Protein AF-A0A3D5J3E9-F1 (afdb_monomer_lite)

Secondary structure (DSSP, 8-state):
-BS--SSS--EEE-SSSSSPPEEE----TT-TTS-SSSEEEEEEEHHHHHH-S--TTEEEEEEEEE--GGGGTTSTTHHHHHHHHHHHHHHHHHHHHHHHHHHT-

Structure (mmCIF, N/CA/C/O backbone):
data_AF-A0A3D5J3E9-F1
#
_entry.id   AF-A0A3D5J3E9-F1
#
loop_
_atom_site.group_PDB
_atom_site.id
_atom_site.type_symbol
_atom_site.label_atom_id
_atom_site.label_alt_id
_atom_site.label_comp_id
_atom_site.label_asym_id
_atom_site.label_entity_id
_atom_site.label_seq_id
_atom_site.pdbx_PDB_ins_code
_atom_site.Cartn_x
_atom_site.Cartn_y
_atom_site.Cartn_z
_atom_site.occupancy
_atom_site.B_iso_or_equiv
_atom_site.auth_seq_id
_atom_site.auth_comp_id
_atom_site.auth_asym_id
_atom_site.auth_atom_id
_atom_site.pdbx_PDB_model_num
ATOM 1 N N . GLY A 1 1 ? 1.969 -14.994 6.048 1.00 86.19 1 GLY A N 1
ATOM 2 C CA . GLY A 1 1 ? 2.577 -16.200 5.443 1.00 86.19 1 GLY A CA 1
ATOM 3 C C . GLY A 1 1 ? 2.122 -16.345 4.002 1.00 86.19 1 GLY A C 1
ATOM 4 O O . GLY A 1 1 ? 1.224 -15.610 3.603 1.00 86.19 1 GLY A O 1
ATOM 5 N N . ARG A 1 2 ? 2.714 -17.262 3.227 1.00 89.50 2 ARG A N 1
ATOM 6 C CA . ARG A 1 2 ? 2.238 -17.613 1.873 1.00 89.50 2 ARG A CA 1
ATOM 7 C C . ARG A 1 2 ? 1.237 -18.770 1.924 1.00 89.50 2 ARG A C 1
ATOM 9 O O . ARG A 1 2 ? 1.338 -19.628 2.793 1.00 89.50 2 ARG A O 1
ATOM 16 N N . LEU A 1 3 ? 0.277 -18.748 1.004 1.00 90.00 3 LEU A N 1
ATOM 17 C CA . LEU A 1 3 ? -0.728 -19.787 0.757 1.00 90.00 3 LEU A CA 1
ATOM 18 C C . LEU A 1 3 ? -0.502 -20.496 -0.590 1.00 90.00 3 LEU A C 1
ATOM 20 O O . LEU A 1 3 ? -0.924 -21.637 -0.741 1.00 90.00 3 LEU A O 1
ATOM 24 N N . SER A 1 4 ? 0.161 -19.846 -1.555 1.00 92.38 4 SER A N 1
ATOM 25 C CA . SER A 1 4 ? 0.570 -20.454 -2.829 1.00 92.38 4 SER A CA 1
ATOM 26 C C . SER A 1 4 ? 1.950 -19.968 -3.285 1.00 92.38 4 SER A C 1
ATOM 28 O O . SER A 1 4 ? 2.392 -18.880 -2.907 1.00 92.38 4 SER A O 1
ATOM 30 N N . GLU A 1 5 ? 2.616 -20.778 -4.115 1.00 87.50 5 GLU A N 1
ATOM 31 C CA . GLU A 1 5 ? 3.940 -20.496 -4.706 1.00 87.50 5 GLU A CA 1
ATOM 32 C C . GLU A 1 5 ? 3.912 -20.396 -6.243 1.00 87.50 5 GLU A C 1
ATOM 34 O O . GLU A 1 5 ? 4.918 -20.584 -6.918 1.00 87.50 5 GLU A O 1
ATOM 39 N N . ASN A 1 6 ? 2.743 -20.114 -6.814 1.00 91.00 6 ASN A N 1
ATOM 40 C CA . ASN A 1 6 ? 2.584 -19.850 -8.244 1.00 91.00 6 ASN A CA 1
ATOM 41 C C . ASN A 1 6 ? 3.045 -18.425 -8.621 1.00 91.00 6 ASN A C 1
ATOM 43 O O . ASN A 1 6 ? 3.391 -17.623 -7.756 1.00 91.00 6 ASN A O 1
ATOM 47 N N . GLU A 1 7 ? 3.017 -18.100 -9.920 1.00 91.88 7 GLU A N 1
ATOM 48 C CA . GLU A 1 7 ? 3.451 -16.795 -10.456 1.00 91.88 7 GLU A CA 1
ATOM 49 C C . GLU A 1 7 ? 2.718 -15.591 -9.837 1.00 91.88 7 GLU A C 1
ATOM 51 O O . GLU A 1 7 ? 3.294 -14.513 -9.711 1.00 91.88 7 GLU A O 1
ATOM 56 N N . ASN A 1 8 ? 1.467 -15.775 -9.401 1.00 93.50 8 ASN A N 1
ATOM 57 C CA . ASN A 1 8 ? 0.710 -14.790 -8.627 1.00 93.50 8 ASN A CA 1
ATOM 58 C C . ASN A 1 8 ? 0.451 -15.322 -7.205 1.00 93.50 8 ASN A C 1
ATOM 60 O O . ASN A 1 8 ? -0.632 -15.858 -6.939 1.00 93.50 8 ASN A O 1
ATOM 64 N N . PRO A 1 9 ? 1.440 -15.220 -6.298 1.00 94.50 9 PRO A N 1
ATOM 65 C CA . PRO A 1 9 ? 1.376 -15.862 -4.999 1.00 94.50 9 PRO A CA 1
ATOM 66 C C . PRO A 1 9 ? 0.295 -15.234 -4.120 1.00 94.50 9 PRO A C 1
ATOM 68 O O . PRO A 1 9 ? 0.223 -14.018 -3.929 1.00 94.50 9 PRO A O 1
ATOM 71 N N . VAL A 1 10 ? -0.510 -16.093 -3.508 1.00 95.62 10 VAL A N 1
ATOM 72 C CA . VAL A 1 10 ? -1.513 -15.717 -2.520 1.00 95.62 10 VAL A CA 1
ATOM 73 C C . VAL A 1 10 ? -0.868 -15.773 -1.143 1.00 95.62 10 VAL A C 1
ATOM 75 O O . VAL A 1 10 ? -0.165 -16.722 -0.801 1.00 95.62 10 VAL A O 1
ATOM 78 N N . SER A 1 11 ? -1.093 -14.744 -0.336 1.00 95.25 11 SER A N 1
ATOM 79 C CA . SER A 1 11 ? -0.553 -14.604 1.015 1.00 95.25 11 SER A CA 1
ATOM 80 C C . SER A 1 11 ? -1.655 -14.274 2.014 1.00 95.25 11 SER A C 1
ATOM 82 O O . SER A 1 11 ? -2.747 -13.854 1.639 1.00 95.25 11 SER A O 1
ATOM 84 N N . PHE A 1 12 ? -1.358 -14.441 3.300 1.00 95.19 12 PHE A N 1
ATOM 85 C CA . PHE A 1 12 ? -2.231 -14.007 4.384 1.00 95.19 12 PHE A CA 1
ATOM 86 C C . PHE A 1 12 ? -1.489 -13.147 5.411 1.00 95.19 12 PHE A C 1
ATOM 88 O O . PHE A 1 12 ? -0.324 -13.411 5.739 1.00 95.19 12 PHE A O 1
ATOM 95 N N . LEU A 1 13 ? -2.195 -12.155 5.950 1.00 94.31 13 LEU A N 1
ATOM 96 C CA . LEU A 1 13 ? -1.746 -11.254 7.006 1.00 94.31 13 LEU A CA 1
ATOM 97 C C . LEU A 1 13 ? -2.668 -11.389 8.223 1.00 94.31 13 LEU A C 1
ATOM 99 O O . LEU A 1 13 ? -3.886 -11.315 8.091 1.00 94.31 13 LEU A O 1
ATOM 103 N N . LYS A 1 14 ? -2.094 -11.556 9.416 1.00 94.06 14 LYS A N 1
ATOM 104 C CA . LYS A 1 14 ? -2.823 -11.438 10.685 1.00 94.06 14 LYS A CA 1
ATOM 105 C C . LYS A 1 14 ? -2.359 -10.185 11.412 1.00 94.06 14 LYS A C 1
ATOM 107 O O . LYS A 1 14 ? -1.158 -9.996 11.573 1.00 94.06 14 LYS A O 1
ATOM 112 N N . TYR A 1 15 ? -3.309 -9.371 11.862 1.00 89.94 15 TYR A N 1
ATOM 113 C CA . TYR A 1 15 ? -3.035 -8.180 12.672 1.00 89.94 15 TYR A CA 1
ATOM 114 C C . TYR A 1 15 ? -3.365 -8.380 14.162 1.00 89.94 15 TYR A C 1
ATOM 116 O O . TYR A 1 15 ? -2.918 -7.598 14.994 1.00 89.94 15 TYR A O 1
ATOM 124 N N . ALA A 1 16 ? -4.119 -9.429 14.507 1.00 93.19 16 ALA A N 1
ATOM 125 C CA . ALA A 1 16 ? -4.408 -9.851 15.875 1.00 93.19 16 ALA A CA 1
ATOM 126 C C . ALA A 1 16 ? -4.586 -11.378 15.929 1.00 93.19 16 ALA A C 1
ATOM 128 O O . ALA A 1 16 ? -4.876 -12.009 14.908 1.00 93.19 16 ALA A O 1
ATOM 129 N N . ASN A 1 17 ? -4.421 -11.976 17.113 1.00 91.31 17 ASN A N 1
ATOM 130 C CA . ASN A 1 17 ? -4.567 -13.426 17.297 1.00 91.31 17 ASN A CA 1
ATOM 131 C C . ASN A 1 17 ? -5.985 -13.904 16.956 1.00 91.31 17 ASN A C 1
ATOM 133 O O . ASN A 1 17 ? -6.142 -14.890 16.226 1.00 91.31 17 ASN A O 1
ATOM 137 N N . ASP A 1 18 ? -6.974 -13.134 17.410 1.00 94.06 18 ASP A N 1
ATOM 138 C CA . ASP A 1 18 ? -8.397 -13.485 17.384 1.00 94.06 18 ASP A CA 1
ATOM 139 C C . ASP A 1 18 ? -9.119 -12.934 16.144 1.00 94.06 18 ASP A C 1
ATOM 141 O O . ASP A 1 18 ? -10.306 -13.179 15.940 1.00 94.06 18 ASP A O 1
ATOM 145 N N . ALA A 1 19 ? -8.402 -12.194 15.293 1.00 94.00 19 ALA A N 1
ATOM 146 C CA . ALA A 1 19 ? -8.942 -11.676 14.047 1.00 94.00 19 ALA A CA 1
ATOM 147 C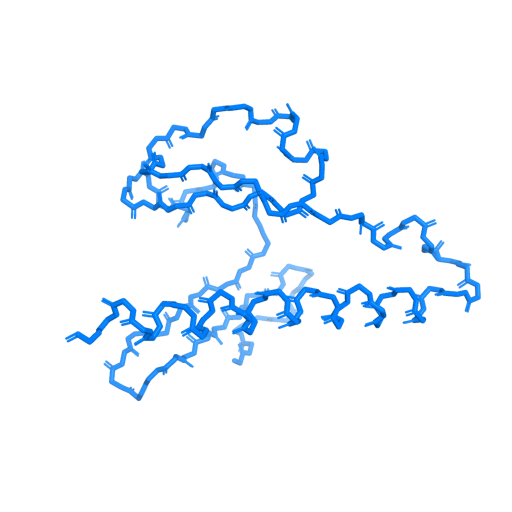 C . ALA A 1 19 ? -8.787 -12.697 12.903 1.00 94.00 19 ALA A C 1
ATOM 149 O O . ALA A 1 19 ? -7.744 -13.365 12.795 1.00 94.00 19 ALA A O 1
ATOM 150 N N . PRO A 1 20 ? -9.781 -12.792 11.998 1.00 93.44 20 PRO A N 1
ATOM 151 C CA . PRO A 1 20 ? -9.617 -13.509 10.743 1.00 93.44 20 PRO A CA 1
ATOM 152 C C . PRO A 1 20 ? -8.411 -12.970 9.950 1.00 93.44 20 PRO A C 1
ATOM 154 O O . PRO A 1 20 ? -8.182 -11.757 9.924 1.00 93.44 20 PRO A O 1
ATOM 157 N N . PRO A 1 21 ? -7.622 -13.841 9.298 1.00 94.19 21 PRO A N 1
ATOM 158 C CA . PRO A 1 21 ? -6.528 -13.398 8.447 1.00 94.19 21 PRO A CA 1
ATOM 159 C C . PRO A 1 21 ? -7.051 -12.671 7.201 1.00 94.19 21 PRO A C 1
ATOM 161 O O . PRO A 1 21 ? -8.036 -13.078 6.589 1.00 94.19 21 PRO A O 1
ATOM 164 N N . ILE A 1 22 ? -6.335 -11.632 6.786 1.00 94.38 22 ILE A N 1
ATOM 165 C CA . ILE A 1 22 ? -6.573 -10.908 5.538 1.00 94.38 22 ILE A CA 1
ATOM 166 C C . ILE A 1 22 ? -5.843 -11.647 4.418 1.00 94.38 22 ILE A C 1
ATOM 168 O O . ILE A 1 22 ? -4.639 -11.880 4.525 1.00 94.38 22 ILE A O 1
ATOM 172 N N . VAL A 1 23 ? -6.550 -12.012 3.348 1.00 95.12 23 VAL A N 1
ATOM 173 C CA . VAL A 1 23 ? -5.961 -12.676 2.176 1.00 95.12 23 VAL A CA 1
ATOM 174 C C . VAL A 1 23 ? -5.548 -11.633 1.137 1.00 95.12 23 VAL A C 1
ATOM 176 O O . VAL A 1 23 ? -6.359 -10.826 0.681 1.00 95.12 23 VAL A O 1
ATOM 179 N N . CYS A 1 24 ? -4.282 -11.682 0.731 1.00 94.69 24 CYS A N 1
ATOM 180 C CA . CYS A 1 24 ? -3.641 -10.712 -0.149 1.00 94.69 24 CYS A CA 1
ATOM 181 C C . CYS A 1 24 ? -3.061 -11.413 -1.382 1.00 94.69 24 CYS A C 1
ATOM 183 O O . CYS A 1 24 ? -2.358 -12.412 -1.258 1.00 94.69 24 CYS A O 1
ATOM 185 N N . PHE A 1 25 ? -3.341 -10.877 -2.567 1.00 95.44 25 PHE A N 1
ATOM 186 C CA . PHE A 1 25 ? -2.767 -11.300 -3.850 1.00 95.44 25 PHE A CA 1
ATOM 187 C C . PHE A 1 25 ? -3.001 -10.199 -4.884 1.00 95.44 25 PHE A C 1
ATOM 189 O O . PHE A 1 25 ? -3.961 -9.424 -4.739 1.00 95.44 25 PHE A O 1
ATOM 196 N N . SER A 1 26 ? -2.159 -10.146 -5.914 1.00 93.88 26 SER A N 1
ATOM 197 C CA . SER A 1 26 ? -2.282 -9.174 -6.999 1.00 93.88 26 SER A CA 1
ATOM 198 C C . SER A 1 26 ? -3.492 -9.507 -7.868 1.00 93.88 26 SER A C 1
ATOM 200 O O . SER A 1 26 ? -3.691 -10.653 -8.271 1.00 93.88 26 SER A O 1
ATOM 202 N N . LYS A 1 27 ? -4.335 -8.513 -8.135 1.00 93.56 27 LYS A N 1
ATOM 203 C CA . LYS A 1 27 ? -5.576 -8.665 -8.901 1.00 93.56 27 LYS A CA 1
ATOM 204 C C . LYS A 1 27 ? -5.995 -7.332 -9.502 1.00 93.56 27 LYS A C 1
ATOM 206 O O . LYS A 1 27 ? -5.652 -6.277 -8.976 1.00 93.56 27 LYS A O 1
ATOM 211 N N . VAL A 1 28 ? -6.764 -7.406 -10.582 1.00 91.31 28 VAL A N 1
ATOM 212 C CA . VAL A 1 28 ? -7.428 -6.246 -11.186 1.00 91.31 28 VAL A CA 1
ATOM 213 C C . VAL A 1 28 ? -8.518 -5.696 -10.261 1.00 91.31 28 VAL A C 1
ATOM 215 O O . VAL A 1 28 ? -9.014 -6.400 -9.377 1.00 91.31 28 VAL A O 1
ATOM 218 N N . TYR A 1 29 ? -8.874 -4.423 -10.439 1.00 83.69 29 TYR A N 1
ATOM 219 C CA . TYR A 1 29 ? -9.780 -3.716 -9.529 1.00 83.69 29 TYR A CA 1
ATOM 220 C C . TYR A 1 29 ? -11.194 -4.327 -9.490 1.00 83.69 29 TYR A C 1
ATOM 222 O O . TYR A 1 29 ? -11.830 -4.354 -8.438 1.00 83.69 29 TYR A O 1
ATOM 230 N N . ASP A 1 30 ? -11.676 -4.873 -10.604 1.00 87.44 30 ASP A N 1
ATOM 231 C CA . ASP A 1 30 ? -13.017 -5.446 -10.759 1.00 87.44 30 ASP A CA 1
ATOM 232 C C . ASP A 1 30 ? -13.109 -6.926 -10.356 1.00 87.44 30 ASP A C 1
ATOM 234 O O . ASP A 1 30 ? -14.209 -7.491 -10.316 1.00 87.44 30 ASP A O 1
ATOM 238 N N . HIS A 1 31 ? -11.980 -7.537 -9.976 1.00 94.56 31 HIS A N 1
ATOM 239 C CA . HIS A 1 31 ? -11.898 -8.941 -9.592 1.00 94.56 31 HIS A CA 1
ATOM 240 C C . HIS A 1 31 ? -12.969 -9.305 -8.536 1.00 94.56 31 HIS A C 1
ATOM 242 O O . HIS A 1 31 ? -13.121 -8.574 -7.552 1.00 94.56 31 HIS A O 1
ATOM 248 N N . PRO A 1 32 ? -13.689 -10.443 -8.660 1.00 94.88 32 PRO A N 1
ATOM 249 C CA . PRO A 1 32 ? -14.803 -10.802 -7.766 1.00 94.88 32 PRO A CA 1
ATOM 250 C C . PRO A 1 32 ? -14.444 -10.898 -6.278 1.00 94.88 32 PRO A C 1
ATOM 252 O O . PRO A 1 32 ? -15.309 -10.746 -5.426 1.00 94.88 32 PRO A O 1
ATOM 255 N N . PHE A 1 33 ? -13.168 -11.142 -5.973 1.00 94.75 33 PHE A N 1
ATOM 256 C CA . PHE A 1 33 ? -12.643 -11.156 -4.603 1.00 94.75 33 PHE A CA 1
ATOM 257 C C . PHE A 1 33 ? -12.651 -9.774 -3.926 1.00 94.75 33 PHE A C 1
ATOM 259 O O . PHE A 1 33 ? -12.660 -9.699 -2.701 1.00 94.75 33 PHE A O 1
ATOM 266 N N . ASN A 1 34 ? -12.594 -8.683 -4.696 1.00 93.25 34 ASN A N 1
ATOM 267 C CA . ASN A 1 34 ? -12.603 -7.341 -4.122 1.00 93.25 34 ASN A CA 1
ATOM 268 C C . ASN A 1 34 ? -13.988 -7.007 -3.551 1.00 93.25 34 ASN A C 1
ATOM 270 O O . ASN A 1 34 ? -15.003 -7.373 -4.157 1.00 93.25 34 ASN A O 1
ATOM 274 N N . PRO A 1 35 ? -14.043 -6.283 -2.418 1.00 92.94 35 PRO A N 1
ATOM 275 C CA . PRO A 1 35 ? -15.306 -5.818 -1.865 1.00 92.94 35 PRO A CA 1
ATOM 276 C C . PRO A 1 35 ? -16.039 -4.933 -2.878 1.00 92.94 35 PRO A C 1
ATOM 278 O O . PRO A 1 35 ? -15.422 -4.229 -3.677 1.00 92.94 35 PRO A O 1
ATOM 281 N N . LYS A 1 36 ? -17.373 -4.985 -2.850 1.00 93.62 36 LYS A N 1
ATOM 282 C CA . LYS A 1 36 ? -18.227 -4.161 -3.720 1.00 93.62 36 LYS A CA 1
ATOM 283 C C . LYS A 1 36 ? -18.726 -2.890 -3.033 1.00 93.62 36 LYS A C 1
ATOM 285 O O . LYS A 1 36 ? -19.113 -1.958 -3.725 1.00 93.62 36 LYS A O 1
ATOM 290 N N . THR A 1 37 ? -18.706 -2.851 -1.701 1.00 94.75 37 THR A N 1
ATOM 291 C CA . THR A 1 37 ? -19.107 -1.714 -0.857 1.00 94.75 37 THR A CA 1
ATOM 292 C C . THR A 1 37 ? -18.290 -1.712 0.440 1.00 94.75 37 THR A C 1
ATOM 294 O O . THR A 1 37 ? -17.597 -2.690 0.727 1.00 94.75 37 THR A O 1
ATOM 297 N N . ASN A 1 38 ? -18.388 -0.641 1.232 1.00 9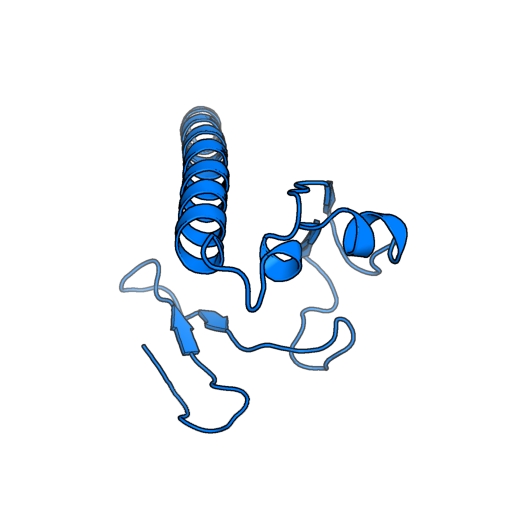3.69 38 ASN A N 1
ATOM 298 C CA . ASN A 1 38 ? -17.769 -0.496 2.558 1.00 93.69 38 ASN A CA 1
ATOM 299 C C . ASN A 1 38 ? -16.245 -0.681 2.559 1.00 93.69 38 ASN A C 1
ATOM 301 O O . ASN A 1 38 ? -15.680 -1.410 3.377 1.00 93.69 38 ASN A O 1
ATOM 305 N N . PHE A 1 39 ? -15.572 -0.048 1.600 1.00 93.88 39 PHE A N 1
ATOM 306 C CA . PHE A 1 39 ? -14.117 -0.061 1.509 1.00 93.88 39 PHE A CA 1
ATOM 307 C C . PHE A 1 39 ? -13.570 1.330 1.193 1.00 93.88 39 PHE A C 1
ATOM 309 O O . PHE A 1 39 ? -14.253 2.159 0.595 1.00 93.88 39 PHE A O 1
ATOM 316 N N . ALA A 1 40 ? -12.316 1.575 1.565 1.00 93.25 40 ALA A N 1
ATOM 317 C CA . ALA A 1 40 ? -11.566 2.739 1.112 1.00 93.25 40 ALA A CA 1
ATOM 318 C C . ALA A 1 40 ? -10.631 2.334 -0.032 1.00 93.25 40 ALA A C 1
ATOM 320 O O . ALA A 1 40 ? -9.960 1.302 0.033 1.00 93.25 40 ALA A O 1
ATOM 321 N N . ALA A 1 41 ? -10.573 3.157 -1.074 1.00 92.56 41 ALA A N 1
ATOM 322 C CA . ALA A 1 41 ? -9.646 2.994 -2.182 1.00 92.56 41 ALA A CA 1
ATOM 323 C C . ALA A 1 41 ? -8.443 3.923 -1.979 1.00 92.56 41 ALA A C 1
ATOM 325 O O . ALA A 1 41 ? -8.600 5.143 -1.975 1.00 92.56 41 ALA A O 1
ATOM 326 N N . VAL A 1 42 ? -7.246 3.354 -1.824 1.00 92.00 42 VAL A N 1
ATOM 327 C CA . VAL A 1 42 ? -5.994 4.111 -1.664 1.00 92.00 42 VAL A CA 1
ATOM 328 C C . VAL A 1 42 ? -5.189 4.018 -2.955 1.00 92.00 42 VAL A C 1
ATOM 330 O O . VAL A 1 42 ? -4.762 2.933 -3.343 1.00 92.00 42 VAL A O 1
ATOM 333 N N . MET A 1 43 ? -5.008 5.146 -3.638 1.00 90.62 43 MET A N 1
ATOM 334 C CA . MET A 1 43 ? -4.250 5.229 -4.887 1.00 90.62 43 MET A CA 1
ATOM 335 C C . MET A 1 43 ? -2.791 5.552 -4.569 1.00 90.62 43 MET A C 1
ATOM 337 O O . MET A 1 43 ? -2.498 6.659 -4.117 1.00 90.62 43 MET A O 1
ATOM 341 N N . THR A 1 44 ? -1.891 4.591 -4.791 1.00 88.69 44 THR A N 1
ATOM 342 C CA . THR A 1 44 ? -0.481 4.695 -4.378 1.00 88.69 44 THR A CA 1
ATOM 343 C C . THR A 1 44 ? 0.475 5.175 -5.463 1.00 88.69 44 THR A C 1
ATOM 345 O O . THR A 1 44 ? 1.587 5.576 -5.146 1.00 88.69 44 THR A O 1
ATOM 348 N N . CYS A 1 45 ? 0.073 5.171 -6.733 1.00 80.94 45 CYS A N 1
ATOM 349 C CA . CYS A 1 45 ? 0.856 5.745 -7.827 1.00 80.94 45 CYS A CA 1
ATOM 350 C C . CYS A 1 45 ? 0.043 6.814 -8.562 1.00 80.94 45 CYS A C 1
ATOM 352 O O . CYS A 1 45 ? -1.187 6.735 -8.644 1.00 80.94 45 CYS A O 1
ATOM 354 N N . SER A 1 46 ? 0.733 7.822 -9.097 1.00 73.94 46 SER A N 1
ATOM 355 C CA . SER A 1 46 ? 0.116 8.918 -9.857 1.00 73.94 46 SER A CA 1
ATOM 356 C C . SER A 1 46 ? -0.685 8.402 -11.054 1.00 73.94 46 SER A C 1
ATOM 358 O O . SER A 1 46 ? -1.817 8.830 -11.259 1.00 73.94 46 SER A O 1
ATOM 360 N N . GLN A 1 47 ? -0.163 7.393 -11.760 1.00 74.50 47 GLN A N 1
ATOM 361 C CA . GLN A 1 47 ? -0.850 6.747 -12.881 1.00 74.50 47 GLN A CA 1
ATOM 362 C C . GLN A 1 47 ? -2.200 6.140 -12.472 1.00 74.50 47 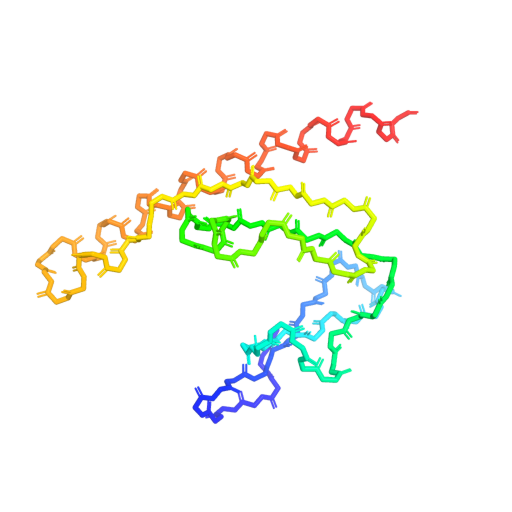GLN A C 1
ATOM 364 O O . GLN A 1 47 ? -3.199 6.368 -13.147 1.00 74.50 47 GLN A O 1
ATOM 369 N N . ALA A 1 48 ? -2.267 5.404 -11.356 1.00 73.19 48 ALA A N 1
ATOM 370 C CA . ALA A 1 48 ? -3.531 4.840 -10.872 1.00 73.19 48 ALA A CA 1
ATOM 371 C C . ALA A 1 48 ? -4.498 5.934 -10.402 1.00 73.19 48 ALA A C 1
ATOM 373 O O . ALA A 1 48 ? -5.707 5.835 -10.622 1.00 73.19 48 ALA A O 1
ATOM 374 N N . ASN A 1 49 ? -3.969 6.992 -9.782 1.00 76.44 49 ASN A N 1
ATOM 375 C CA . ASN A 1 49 ? -4.776 8.126 -9.358 1.00 76.44 49 ASN A CA 1
ATOM 376 C C . ASN A 1 49 ? -5.404 8.869 -10.552 1.00 76.44 49 ASN A C 1
ATOM 378 O O . ASN A 1 49 ? -6.562 9.266 -10.470 1.00 76.44 49 ASN A O 1
ATOM 382 N N . GLU A 1 50 ? -4.687 9.030 -11.662 1.00 78.25 50 GLU A N 1
ATOM 383 C CA . GLU A 1 50 ? 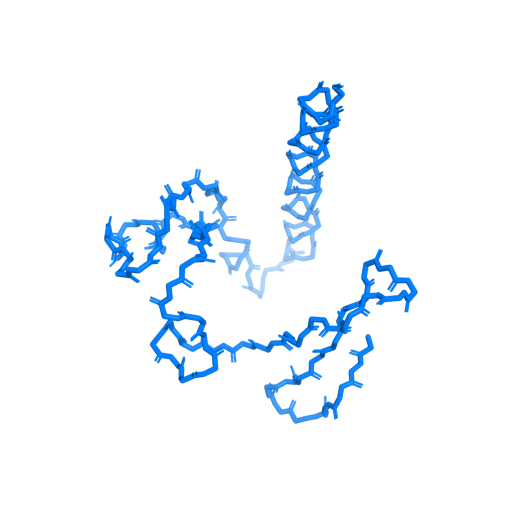-5.215 9.675 -12.871 1.00 78.25 50 GLU A CA 1
ATOM 384 C C . GLU A 1 50 ? -6.144 8.751 -13.668 1.00 78.25 50 GLU A C 1
ATOM 386 O O . GLU A 1 50 ? -7.205 9.176 -14.123 1.00 78.25 50 GLU A O 1
ATOM 391 N N . ALA A 1 51 ? -5.787 7.470 -13.795 1.00 77.50 51 ALA A N 1
ATOM 392 C CA . ALA A 1 51 ? -6.542 6.498 -14.582 1.00 77.50 51 ALA A CA 1
ATOM 393 C C . ALA A 1 51 ? -7.910 6.145 -13.973 1.00 77.50 51 ALA A C 1
ATOM 395 O O . ALA A 1 51 ? -8.794 5.665 -14.682 1.00 77.50 51 ALA A O 1
ATOM 396 N N . CYS A 1 52 ? -8.099 6.357 -12.666 1.00 72.81 52 CYS A N 1
ATOM 397 C CA . CYS A 1 52 ? -9.316 5.963 -11.962 1.00 72.81 52 CYS A CA 1
ATOM 398 C C . CYS A 1 52 ? -9.853 7.095 -11.068 1.00 72.81 52 CYS A C 1
ATOM 400 O O . CYS A 1 52 ? -9.727 7.030 -9.840 1.00 72.81 52 CYS A O 1
ATOM 402 N N . PRO A 1 53 ? -10.467 8.151 -11.639 1.00 75.06 53 PRO A N 1
ATOM 403 C CA . PRO A 1 53 ? -10.998 9.277 -10.863 1.00 75.06 53 PRO A CA 1
ATOM 404 C C . PRO A 1 53 ? -12.184 8.879 -9.972 1.00 75.06 53 PRO A C 1
ATOM 406 O O . PRO A 1 53 ? -12.462 9.545 -8.977 1.00 75.06 53 PRO A O 1
ATOM 409 N N . PHE A 1 54 ? -12.861 7.773 -10.295 1.00 84.12 54 PHE A N 1
ATOM 410 C CA . PHE A 1 54 ? -14.011 7.261 -9.561 1.00 84.12 54 PHE A CA 1
ATOM 411 C C . PHE A 1 54 ? -13.877 5.759 -9.310 1.00 84.12 54 PHE A C 1
ATOM 413 O O . PHE A 1 54 ? -13.654 4.992 -10.244 1.00 84.12 54 PHE A O 1
ATOM 420 N N . VAL A 1 55 ? -14.060 5.345 -8.052 1.00 87.94 55 VAL A N 1
ATOM 421 C CA . VAL A 1 55 ? -14.056 3.937 -7.634 1.00 87.94 55 VAL A CA 1
ATOM 422 C C . VAL A 1 55 ? -15.447 3.594 -7.088 1.00 87.94 55 VAL A C 1
ATOM 424 O O . VAL A 1 55 ? -15.770 3.996 -5.967 1.00 87.94 55 VAL A O 1
ATOM 427 N N . PRO A 1 56 ? -16.297 2.889 -7.858 1.00 89.81 56 PRO A N 1
ATOM 428 C CA . PRO A 1 56 ? -17.648 2.546 -7.425 1.00 89.81 56 PRO A CA 1
ATOM 429 C C . PRO A 1 56 ? -17.651 1.751 -6.115 1.00 89.81 56 PRO A C 1
ATOM 431 O O . PRO A 1 56 ? -16.891 0.797 -5.962 1.00 89.81 56 PRO A O 1
ATOM 434 N N . GLY A 1 57 ? -18.528 2.134 -5.184 1.00 90.81 57 GLY A N 1
ATOM 435 C CA . GLY A 1 57 ? -18.701 1.441 -3.903 1.00 90.81 57 GLY A CA 1
ATOM 436 C C . GLY A 1 57 ? -17.657 1.767 -2.830 1.00 90.81 57 GLY A C 1
ATOM 437 O O . GLY A 1 57 ? -17.812 1.312 -1.696 1.00 90.81 57 GLY A O 1
ATOM 438 N N . ALA A 1 58 ? -16.633 2.564 -3.149 1.00 94.06 58 ALA A N 1
ATOM 439 C CA . ALA A 1 58 ? -15.694 3.056 -2.151 1.00 94.06 58 ALA A CA 1
ATOM 440 C C . ALA A 1 58 ? -16.344 4.160 -1.297 1.00 94.06 58 ALA A C 1
ATOM 442 O O . ALA A 1 58 ? -16.910 5.110 -1.835 1.00 94.06 58 ALA A O 1
ATOM 443 N N . GLU A 1 59 ? -16.226 4.067 0.027 1.00 95.81 59 GLU A N 1
ATOM 444 C CA . GLU A 1 59 ? -16.654 5.120 0.963 1.00 95.81 59 GLU A CA 1
ATOM 445 C C . GLU A 1 59 ? -15.717 6.330 0.919 1.00 95.81 59 GLU A C 1
ATOM 447 O O . GLU A 1 59 ? -16.132 7.471 1.107 1.00 95.81 59 GLU A O 1
ATOM 452 N N . ALA A 1 60 ? -14.437 6.072 0.651 1.00 92.81 60 ALA A N 1
ATOM 453 C CA . ALA A 1 60 ? -13.410 7.086 0.521 1.00 92.81 60 ALA A CA 1
ATOM 454 C C . ALA A 1 60 ? -12.453 6.723 -0.611 1.00 92.81 60 ALA A C 1
ATOM 456 O O . ALA A 1 60 ? -12.079 5.561 -0.789 1.00 92.81 60 ALA A O 1
ATOM 457 N N . ARG A 1 61 ? -12.012 7.744 -1.345 1.00 91.25 61 ARG A N 1
ATOM 458 C CA . ARG A 1 61 ? -10.951 7.644 -2.345 1.00 91.25 61 ARG A CA 1
ATOM 459 C C . ARG A 1 61 ? -9.798 8.536 -1.909 1.00 91.25 61 ARG A C 1
ATOM 461 O O . ARG A 1 61 ? -9.926 9.756 -1.901 1.00 91.25 61 ARG A O 1
ATOM 468 N N . ILE A 1 62 ? -8.684 7.921 -1.538 1.00 92.00 62 ILE A N 1
ATOM 469 C CA . ILE A 1 62 ? -7.535 8.591 -0.934 1.00 92.00 62 ILE A CA 1
ATOM 470 C C . ILE A 1 62 ? -6.388 8.573 -1.939 1.00 92.00 62 ILE A C 1
ATOM 472 O O . ILE A 1 62 ? -5.935 7.509 -2.358 1.00 92.00 62 ILE A O 1
ATOM 476 N N . SER A 1 63 ? -5.920 9.758 -2.321 1.00 91.50 63 SER A N 1
ATOM 477 C CA . SER A 1 63 ? -4.707 9.910 -3.123 1.00 91.50 63 SER A CA 1
ATOM 478 C C . SER A 1 63 ? -3.500 9.904 -2.188 1.00 91.50 63 SER A C 1
ATOM 480 O O . SER A 1 63 ? -3.288 10.870 -1.462 1.00 91.50 63 SER A O 1
ATOM 482 N N . PHE A 1 64 ? -2.732 8.817 -2.194 1.00 91.31 64 PHE A N 1
ATOM 483 C CA . PHE A 1 64 ? -1.527 8.637 -1.380 1.00 91.31 64 PHE A CA 1
ATOM 484 C C . PHE A 1 64 ? -0.365 8.231 -2.286 1.00 91.31 64 PHE A C 1
ATOM 486 O O . PHE A 1 64 ? 0.146 7.117 -2.228 1.00 91.31 64 PHE A O 1
ATOM 493 N N . THR A 1 65 ? -0.062 9.113 -3.235 1.00 91.12 65 THR A N 1
ATOM 494 C CA . THR A 1 65 ? 0.744 8.806 -4.415 1.00 91.12 65 THR A CA 1
ATOM 495 C C . THR A 1 65 ? 2.234 8.931 -4.156 1.00 91.12 65 THR A C 1
ATOM 497 O O . THR A 1 65 ? 2.682 9.939 -3.619 1.00 91.12 65 THR A O 1
ATOM 500 N N . PHE A 1 66 ? 2.989 7.979 -4.688 1.00 90.25 66 PHE A N 1
ATOM 501 C CA . PHE A 1 66 ? 4.440 7.993 -4.743 1.00 90.25 66 PHE A CA 1
ATOM 502 C C . PHE A 1 66 ? 4.923 7.792 -6.182 1.00 90.25 66 PHE A C 1
ATOM 504 O O . PHE A 1 66 ? 4.221 7.210 -7.016 1.00 90.25 66 PHE A O 1
ATOM 511 N N . GLU A 1 67 ? 6.140 8.247 -6.469 1.00 89.44 67 GLU A N 1
ATOM 512 C CA . GLU A 1 67 ? 6.837 7.876 -7.702 1.00 89.44 67 GLU A CA 1
ATOM 513 C C . GLU A 1 67 ? 7.159 6.379 -7.704 1.00 89.44 67 GLU A C 1
ATOM 515 O O . GLU A 1 67 ? 7.734 5.857 -6.745 1.00 89.44 67 GLU A O 1
ATOM 5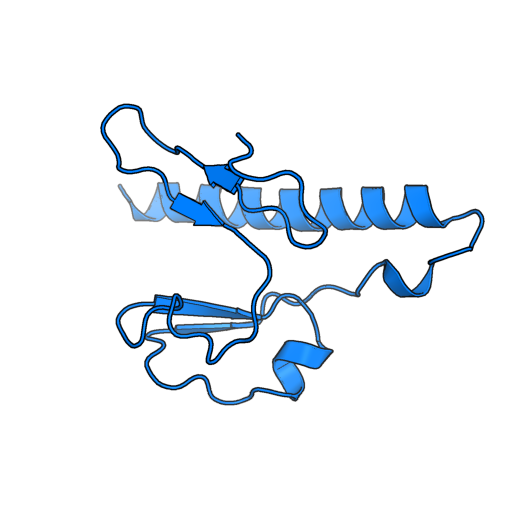20 N N . ASP A 1 68 ? 6.779 5.693 -8.781 1.00 89.88 68 ASP A N 1
ATOM 521 C CA . ASP A 1 68 ? 7.009 4.261 -8.938 1.00 89.88 68 ASP A CA 1
ATOM 522 C C . ASP A 1 68 ? 8.515 3.994 -9.143 1.00 89.88 68 ASP A C 1
ATOM 524 O O . ASP A 1 68 ? 9.088 4.473 -10.129 1.00 89.88 68 ASP A O 1
ATOM 528 N N . PRO A 1 69 ? 9.187 3.244 -8.243 1.00 92.12 69 PRO A N 1
ATOM 529 C CA . PRO A 1 69 ? 10.625 3.006 -8.340 1.00 92.12 69 PRO A CA 1
ATOM 530 C C . PRO A 1 69 ? 10.997 2.166 -9.566 1.00 92.12 69 PRO A C 1
ATOM 532 O O . PRO A 1 69 ? 12.168 2.173 -9.951 1.00 92.12 69 PRO A O 1
ATOM 535 N N . LYS A 1 70 ? 10.004 1.544 -10.221 1.00 91.94 70 LYS A N 1
ATOM 536 C CA . LYS A 1 70 ? 10.130 0.757 -11.451 1.00 91.94 70 LYS A CA 1
ATOM 537 C C . LYS A 1 70 ? 10.842 1.482 -12.595 1.00 91.94 70 LYS A C 1
ATOM 539 O O . LYS A 1 70 ? 11.405 0.853 -13.484 1.00 91.94 70 LYS A O 1
ATOM 544 N N . ILE A 1 71 ? 10.867 2.818 -12.590 1.00 92.25 71 ILE A N 1
ATOM 545 C CA . ILE A 1 71 ? 11.647 3.598 -13.568 1.00 92.25 71 ILE A CA 1
ATOM 546 C C . ILE A 1 71 ? 13.155 3.282 -13.525 1.00 92.25 71 ILE A C 1
ATOM 548 O O . ILE A 1 71 ? 13.867 3.604 -14.472 1.00 92.25 71 ILE A O 1
ATOM 552 N N . ASN A 1 72 ? 13.636 2.674 -12.434 1.00 94.44 72 ASN A N 1
ATOM 553 C CA . ASN A 1 72 ? 15.027 2.276 -12.234 1.00 94.44 72 ASN A CA 1
ATOM 554 C C . ASN A 1 72 ? 15.261 0.777 -12.485 1.00 94.44 72 ASN A C 1
ATOM 556 O O . ASN A 1 72 ? 16.371 0.308 -12.227 1.00 94.44 72 ASN A O 1
ATOM 560 N N . ASP A 1 73 ? 14.265 0.032 -12.977 1.00 95.44 73 ASP A N 1
ATOM 561 C CA . ASP A 1 73 ? 14.413 -1.389 -13.307 1.00 95.44 73 ASP A CA 1
ATOM 562 C C . ASP A 1 73 ? 15.557 -1.599 -14.309 1.00 95.44 73 ASP A C 1
ATOM 564 O O . ASP A 1 73 ? 15.669 -0.910 -15.327 1.00 95.44 73 ASP A O 1
ATOM 568 N N . GLY A 1 74 ? 16.426 -2.564 -14.020 1.00 95.88 74 GLY A N 1
ATOM 569 C CA . GLY A 1 74 ? 17.601 -2.895 -14.822 1.00 95.88 74 GLY A CA 1
ATOM 570 C C . GLY A 1 74 ? 18.767 -1.911 -14.687 1.00 95.88 74 GLY A C 1
ATOM 571 O O . GLY A 1 74 ? 19.798 -2.104 -15.334 1.00 95.88 74 GLY A O 1
ATOM 572 N N . THR A 1 75 ? 18.644 -0.868 -13.861 1.00 97.19 75 THR A N 1
ATOM 573 C CA . THR A 1 75 ? 19.736 0.080 -13.597 1.00 97.19 75 THR A CA 1
ATOM 574 C C . THR A 1 75 ? 20.588 -0.359 -12.399 1.00 97.19 75 THR A C 1
ATOM 576 O O . THR A 1 75 ? 20.095 -1.052 -11.506 1.00 97.19 75 THR A O 1
ATOM 579 N N . PRO A 1 76 ? 21.854 0.090 -12.292 1.00 97.88 76 PRO A N 1
ATOM 580 C CA . PRO A 1 76 ? 22.663 -0.137 -11.089 1.00 97.88 76 PRO A CA 1
ATOM 581 C C . PRO A 1 76 ? 22.039 0.415 -9.796 1.00 97.88 76 PRO A C 1
ATOM 583 O O . PRO A 1 76 ? 22.391 -0.038 -8.709 1.00 97.88 76 PRO A O 1
ATOM 586 N N . GLN A 1 77 ? 21.133 1.392 -9.906 1.00 96.56 77 GLN A N 1
ATOM 587 C CA . GLN A 1 77 ? 20.469 2.057 -8.786 1.00 96.56 77 GLN A CA 1
ATOM 588 C C . GLN A 1 77 ? 19.144 1.396 -8.375 1.00 96.56 77 GLN A C 1
ATOM 590 O O . GLN A 1 77 ? 18.529 1.859 -7.417 1.00 96.56 77 GLN A O 1
ATOM 595 N N . GLU A 1 78 ? 18.698 0.330 -9.051 1.00 97.12 78 GLU A N 1
ATOM 596 C CA . GLU A 1 78 ? 17.406 -0.329 -8.798 1.00 97.12 78 GLU A CA 1
ATOM 597 C C . GLU A 1 78 ? 17.187 -0.603 -7.300 1.00 97.12 78 GLU A C 1
ATOM 599 O O . GLU A 1 78 ? 16.261 -0.073 -6.685 1.00 97.12 78 GLU A O 1
ATOM 604 N N . LEU A 1 79 ? 18.099 -1.352 -6.672 1.00 96.88 79 LEU A N 1
ATOM 605 C CA . LEU A 1 79 ? 17.973 -1.740 -5.267 1.00 96.88 79 LEU A CA 1
ATOM 606 C C . LEU A 1 79 ? 17.902 -0.531 -4.322 1.00 96.88 79 LEU A C 1
ATOM 608 O O . LEU A 1 79 ? 17.093 -0.518 -3.394 1.00 96.88 79 LEU A O 1
ATOM 612 N N . GLU A 1 80 ? 18.741 0.479 -4.551 1.00 97.56 80 GLU A N 1
ATOM 613 C CA . GLU A 1 80 ? 18.773 1.698 -3.741 1.00 97.56 80 GLU A CA 1
ATOM 614 C C . GLU A 1 80 ? 17.442 2.450 -3.843 1.00 97.56 80 GLU A C 1
ATOM 616 O O . GLU A 1 80 ? 16.840 2.790 -2.825 1.00 97.56 80 GLU A O 1
ATOM 621 N N . LYS A 1 81 ? 16.922 2.622 -5.062 1.00 97.00 81 LYS A N 1
ATOM 622 C CA . LYS A 1 81 ? 15.687 3.370 -5.325 1.00 97.00 81 LYS A CA 1
ATOM 623 C C . LYS A 1 81 ? 14.457 2.680 -4.744 1.00 97.00 81 LYS A C 1
ATOM 625 O O . LYS A 1 81 ? 13.604 3.342 -4.149 1.00 97.00 81 LYS A O 1
ATOM 630 N N . TYR A 1 82 ? 14.390 1.351 -4.822 1.00 96.56 82 TYR A N 1
ATOM 631 C CA . TYR A 1 82 ? 13.343 0.574 -4.153 1.00 96.56 82 TYR A CA 1
ATOM 632 C C . TYR A 1 82 ? 13.410 0.705 -2.622 1.00 96.56 82 TYR A C 1
ATOM 634 O O . TYR A 1 82 ? 12.374 0.835 -1.964 1.00 96.56 82 TYR A O 1
ATOM 642 N N . GLN A 1 83 ? 14.611 0.714 -2.035 1.00 97.31 83 GLN A N 1
ATOM 643 C CA . GLN A 1 83 ? 14.781 0.892 -0.590 1.00 97.31 83 GLN A CA 1
ATOM 644 C C . GLN A 1 83 ? 14.416 2.303 -0.122 1.00 97.31 83 GLN A C 1
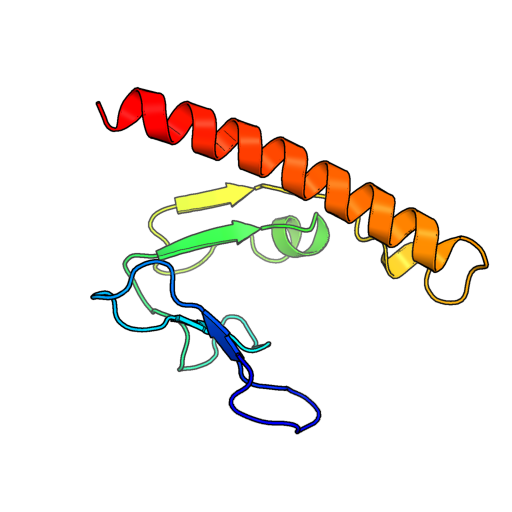ATOM 646 O O . GLN A 1 83 ? 13.744 2.447 0.900 1.00 97.31 83 GLN A O 1
ATOM 651 N N . GLU A 1 84 ? 14.845 3.336 -0.848 1.00 96.69 84 GLU A N 1
ATOM 652 C CA . GLU A 1 84 ? 14.473 4.729 -0.586 1.00 96.69 84 GLU A CA 1
ATOM 653 C C . GLU A 1 84 ? 12.952 4.885 -0.586 1.00 96.69 84 GLU A C 1
ATOM 655 O O . GLU A 1 84 ? 12.374 5.357 0.395 1.00 96.69 84 GLU A O 1
ATOM 660 N N . LYS A 1 85 ? 12.294 4.382 -1.636 1.00 95.94 85 LYS A N 1
ATOM 661 C CA . LYS A 1 85 ? 10.840 4.452 -1.765 1.00 95.94 85 LYS A CA 1
ATOM 662 C C . LYS A 1 85 ? 10.117 3.693 -0.654 1.00 95.94 85 LYS A C 1
ATOM 664 O O . LYS A 1 85 ? 9.144 4.186 -0.091 1.00 95.94 85 LYS A O 1
ATOM 669 N N . SER A 1 86 ? 10.615 2.515 -0.277 1.00 96.31 86 SER A N 1
ATOM 670 C CA . SER A 1 86 ? 10.053 1.754 0.842 1.00 96.31 86 SER A CA 1
ATOM 671 C C . SER A 1 86 ? 10.157 2.507 2.173 1.00 96.31 86 SER A C 1
ATOM 673 O O . SER A 1 86 ? 9.245 2.396 2.994 1.00 96.31 86 SER A O 1
ATOM 675 N N . LYS A 1 87 ? 11.247 3.249 2.412 1.00 97.56 87 LYS A N 1
ATOM 676 C CA . LYS A 1 87 ? 11.428 4.052 3.634 1.00 97.56 87 LYS A CA 1
ATOM 677 C C . LYS A 1 87 ? 10.494 5.259 3.665 1.00 97.56 87 LYS A C 1
ATOM 679 O O . LYS A 1 87 ? 9.951 5.566 4.724 1.00 97.56 87 LYS A O 1
ATOM 684 N N . GLU A 1 88 ? 10.291 5.909 2.524 1.00 96.00 88 GLU A N 1
ATOM 685 C CA . GLU A 1 88 ? 9.335 7.010 2.363 1.00 96.00 88 GLU A CA 1
ATOM 686 C C . GLU A 1 88 ? 7.914 6.552 2.722 1.00 96.00 88 GLU A C 1
ATOM 688 O O . GLU A 1 88 ? 7.319 7.072 3.663 1.00 96.00 88 GLU A O 1
ATOM 693 N N . ILE A 1 89 ? 7.432 5.475 2.087 1.00 94.94 89 ILE A N 1
ATOM 694 C CA . ILE A 1 89 ? 6.107 4.893 2.363 1.00 94.94 89 ILE A CA 1
ATOM 695 C C . ILE A 1 89 ? 5.961 4.524 3.847 1.00 94.94 89 ILE A C 1
ATOM 697 O O . ILE A 1 89 ? 4.934 4.802 4.468 1.00 94.94 89 ILE A O 1
ATOM 701 N N . ALA A 1 90 ? 6.983 3.898 4.438 1.00 96.12 90 ALA A N 1
ATOM 702 C CA . ALA A 1 90 ? 6.957 3.511 5.847 1.00 96.12 90 ALA A CA 1
ATOM 703 C C . ALA A 1 90 ? 6.883 4.724 6.790 1.00 96.12 90 ALA A C 1
ATOM 705 O O . ALA A 1 90 ? 6.188 4.665 7.805 1.00 96.12 90 ALA A O 1
ATOM 706 N N . THR A 1 91 ? 7.575 5.815 6.455 1.00 96.94 91 THR A N 1
ATOM 707 C CA . THR A 1 91 ? 7.588 7.055 7.242 1.00 96.94 91 THR A CA 1
ATOM 708 C C . THR A 1 91 ? 6.213 7.714 7.239 1.00 96.94 91 THR A C 1
ATOM 710 O O . THR A 1 91 ? 5.684 8.049 8.302 1.00 96.94 91 THR A O 1
ATOM 713 N N . ASP A 1 92 ? 5.592 7.818 6.068 1.00 95.62 92 ASP A N 1
ATOM 714 C CA . ASP A 1 92 ? 4.275 8.432 5.936 1.00 95.62 92 ASP A CA 1
ATOM 715 C C . ASP A 1 92 ? 3.194 7.593 6.623 1.00 95.62 92 ASP A C 1
ATOM 717 O O . ASP A 1 92 ? 2.364 8.123 7.367 1.00 95.62 92 ASP A O 1
ATOM 721 N N . LEU A 1 93 ? 3.234 6.265 6.461 1.00 95.06 93 LEU A N 1
ATOM 722 C CA . LEU A 1 93 ? 2.317 5.367 7.163 1.00 95.06 93 LEU A CA 1
ATOM 723 C C . LEU A 1 93 ? 2.491 5.463 8.681 1.00 95.06 93 LEU A C 1
ATOM 725 O O . LEU A 1 93 ? 1.494 5.521 9.401 1.00 95.06 93 LEU A O 1
ATOM 729 N N . LEU A 1 94 ? 3.726 5.531 9.186 1.00 96.25 94 LEU A N 1
ATOM 730 C CA . LEU A 1 94 ? 3.980 5.716 10.615 1.00 96.25 94 LEU A CA 1
ATOM 731 C C . LEU A 1 94 ? 3.314 6.997 11.135 1.00 96.25 94 LEU A C 1
ATOM 733 O O . LEU A 1 94 ? 2.662 6.965 12.183 1.00 96.25 94 LEU A O 1
ATOM 737 N N . TYR A 1 95 ? 3.430 8.103 10.397 1.00 95.38 95 TYR A N 1
ATOM 738 C CA . TYR A 1 95 ? 2.764 9.352 10.752 1.00 95.38 95 TYR A CA 1
ATOM 739 C C . TYR A 1 95 ? 1.237 9.198 10.756 1.00 95.38 95 TYR A C 1
ATOM 741 O O . TYR A 1 95 ? 0.598 9.542 11.753 1.00 95.38 95 TYR A O 1
ATOM 749 N N . VAL A 1 96 ? 0.652 8.607 9.710 1.00 94.00 96 VAL A N 1
ATOM 750 C CA . VAL A 1 96 ? -0.797 8.347 9.627 1.00 94.00 96 VAL A CA 1
ATOM 751 C C . VAL A 1 96 ? -1.285 7.528 10.824 1.00 94.00 96 VAL A C 1
ATOM 753 O O . VAL A 1 96 ? -2.239 7.925 11.495 1.00 94.00 96 VAL A O 1
ATOM 756 N N . PHE A 1 97 ? -0.613 6.423 11.157 1.00 93.25 97 PHE A N 1
ATOM 757 C CA . PHE A 1 97 ? -0.993 5.588 12.299 1.00 93.25 97 PHE A CA 1
ATOM 758 C C . PHE A 1 97 ? -0.798 6.299 13.643 1.00 93.25 97 PHE A C 1
ATOM 760 O O . PHE A 1 97 ? -1.588 6.084 14.565 1.00 93.25 97 PHE A O 1
ATOM 767 N N . SER A 1 98 ? 0.199 7.183 13.761 1.00 95.38 98 SER A N 1
ATOM 768 C CA . SER A 1 98 ? 0.365 8.015 14.958 1.00 95.38 98 SER A CA 1
ATOM 769 C C . SER A 1 98 ? -0.844 8.932 15.183 1.00 95.38 98 SER A C 1
ATOM 771 O O . SER A 1 98 ? -1.328 9.039 16.309 1.00 95.38 98 SER A O 1
ATOM 773 N N . LYS A 1 99 ? -1.397 9.507 14.106 1.00 94.94 99 LYS A N 1
ATOM 774 C CA . LYS A 1 99 ? -2.591 10.361 14.147 1.00 94.94 99 LYS A CA 1
ATOM 775 C C . LYS A 1 99 ? -3.874 9.575 14.352 1.00 94.94 99 LYS A C 1
ATOM 777 O O . LYS A 1 99 ? -4.703 9.980 15.160 1.00 94.94 99 LYS A O 1
ATOM 782 N N . ALA A 1 100 ? -4.005 8.410 13.726 1.00 92.06 100 ALA A N 1
ATOM 783 C CA . ALA A 1 100 ? -5.133 7.514 13.972 1.00 92.06 100 ALA A CA 1
ATOM 784 C C . ALA A 1 100 ? -5.237 7.127 15.458 1.00 92.06 100 ALA A C 1
ATOM 786 O O . ALA A 1 100 ? -6.326 7.144 16.024 1.00 92.06 100 ALA A O 1
ATOM 787 N N . LYS A 1 101 ? -4.100 6.863 16.116 1.00 90.50 101 LYS A N 1
ATOM 788 C CA . LYS A 1 101 ? -4.044 6.567 17.555 1.00 90.50 101 LYS A CA 1
ATOM 789 C C . LYS A 1 101 ? -4.471 7.745 18.440 1.00 90.50 101 LYS A C 1
ATOM 791 O O . LYS A 1 101 ? -4.975 7.520 19.537 1.00 90.50 101 LYS A O 1
ATOM 796 N N . GLU A 1 102 ? -4.228 8.986 18.020 1.00 92.38 102 GLU A N 1
ATOM 797 C CA . GLU A 1 102 ? -4.698 10.182 18.737 1.00 92.38 102 GLU A CA 1
ATOM 798 C C . GLU A 1 102 ? -6.225 10.324 18.639 1.00 92.38 102 GLU A C 1
ATOM 800 O O . GLU A 1 102 ? -6.854 10.687 19.626 1.00 92.38 102 GLU A O 1
ATOM 805 N N . LEU A 1 103 ? -6.807 9.994 17.479 1.00 86.88 103 LEU A N 1
ATOM 806 C CA . LEU A 1 103 ? -8.247 10.085 17.203 1.00 86.88 103 LEU A CA 1
ATOM 807 C C . LEU A 1 103 ? -9.068 8.919 17.770 1.00 86.88 103 LEU A C 1
ATOM 809 O O . LEU A 1 103 ? -10.273 9.053 17.947 1.00 86.88 103 LEU A O 1
ATOM 813 N N . SER A 1 104 ? -8.440 7.768 18.018 1.00 78.19 104 SER A N 1
ATOM 814 C CA . SER A 1 104 ? -9.098 6.583 18.582 1.00 78.19 104 SER A CA 1
ATOM 815 C C . SER A 1 104 ? -9.148 6.578 20.117 1.00 78.19 104 SER A C 1
ATOM 817 O O . SER A 1 104 ? -9.430 5.533 20.704 1.00 78.19 104 SER A O 1
ATOM 819 N N . LYS A 1 105 ? -8.774 7.688 20.762 1.00 55.31 105 LYS A N 1
ATOM 820 C CA . LYS A 1 105 ? -8.921 7.915 22.206 1.00 55.31 105 LYS A CA 1
ATOM 821 C C . LYS A 1 105 ? -10.228 8.638 22.486 1.00 55.31 105 LYS A C 1
ATOM 823 O O . LYS A 1 105 ? -10.844 8.287 23.512 1.00 55.31 105 LYS A O 1
#

Radius of gyration: 16.3 Å; chains: 1; bounding box: 42×31×37 Å

pLDDT: mean 91.24, std 6.8, range [55.31, 97.88]

Sequence (105 aa):
GRLSENENPVSFLKYANDAPPIVCFSKVYDHPFNPKTNFAAVMTCSQANEACPFVPGAEARISFTFEDPKINDGTPQELEKYQEKSKEIATDLLYVFSKAKELSK

InterPro domains:
  IPR036196 Phosphotyrosine protein phosphatase I superfamily [SSF52788] (24-98)

Foldseek 3Di:
DWPDDDPWTKDWDDPDPPDDIDIDTDDDLPPPPDDQADAEAEAAAPVSCVVDVDDHRHPYYHDNYDHDLCVCPPHPCSVVSVVVRVVVVVVVVVVVVVVVVVVVD

Organism: NCBI:txid398743